Protein AF-A0A5K0W681-F1 (afdb_monomer_lite)

Structure (mmCIF, N/CA/C/O backbone):
data_AF-A0A5K0W681-F1
#
_entry.id   AF-A0A5K0W681-F1
#
loop_
_atom_site.group_PDB
_atom_site.id
_atom_site.type_symbol
_atom_site.label_atom_id
_atom_site.label_alt_id
_atom_site.label_comp_id
_atom_site.label_asym_id
_atom_site.label_entity_id
_atom_site.label_seq_id
_atom_site.pdbx_PDB_ins_code
_atom_site.Cartn_x
_atom_site.Cartn_y
_atom_site.Cartn_z
_atom_site.occupancy
_atom_site.B_iso_or_equiv
_atom_site.auth_seq_id
_atom_site.auth_comp_id
_atom_site.auth_asym_id
_atom_site.auth_atom_id
_atom_site.pdbx_PDB_model_num
ATOM 1 N N . LEU A 1 1 ? 12.602 0.695 -18.397 1.00 69.19 1 LEU A N 1
ATOM 2 C CA . LEU A 1 1 ? 12.225 0.514 -16.973 1.00 69.19 1 LEU A CA 1
ATOM 3 C C . LEU A 1 1 ? 11.852 1.821 -16.267 1.00 69.19 1 LEU A C 1
ATOM 5 O O . LEU A 1 1 ? 11.100 1.738 -15.310 1.00 69.19 1 LEU A O 1
ATOM 9 N N . LEU A 1 2 ? 12.284 2.995 -16.755 1.00 83.75 2 LEU A N 1
ATOM 10 C CA . LEU A 1 2 ? 11.971 4.316 -16.179 1.00 83.75 2 LEU A CA 1
ATOM 11 C C . LEU A 1 2 ? 10.477 4.505 -15.826 1.00 83.75 2 LEU A C 1
ATOM 13 O O . LEU A 1 2 ? 10.132 4.770 -14.680 1.00 83.75 2 LEU A O 1
ATOM 17 N N . ASN A 1 3 ? 9.583 4.208 -16.775 1.00 86.25 3 ASN A N 1
ATOM 18 C CA . ASN A 1 3 ? 8.132 4.368 -16.604 1.00 86.25 3 ASN A CA 1
ATOM 19 C C . ASN A 1 3 ? 7.521 3.518 -15.475 1.00 86.25 3 ASN A C 1
ATOM 21 O O . ASN A 1 3 ? 6.494 3.895 -14.917 1.00 86.25 3 ASN A O 1
ATOM 25 N N . VAL A 1 4 ? 8.123 2.372 -15.134 1.00 91.81 4 VAL A N 1
ATOM 26 C CA . VAL A 1 4 ? 7.598 1.502 -14.068 1.00 91.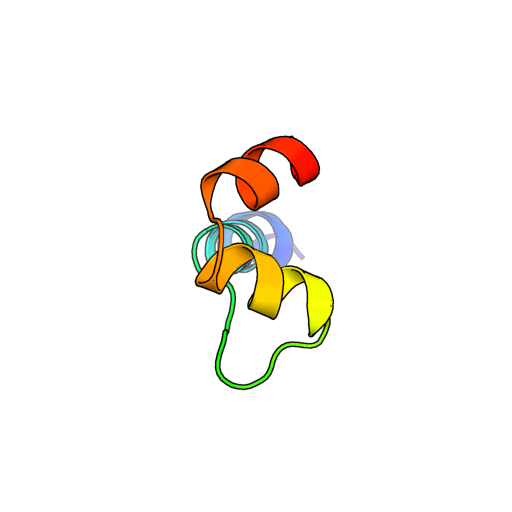81 4 VAL A CA 1
ATOM 27 C C . VAL A 1 4 ? 7.756 2.186 -12.712 1.00 91.81 4 VAL A C 1
ATOM 29 O O . VAL A 1 4 ? 6.823 2.204 -11.917 1.00 91.81 4 VAL A O 1
ATOM 32 N N . PHE A 1 5 ? 8.919 2.784 -12.464 1.00 92.50 5 PHE A N 1
ATOM 33 C CA . PHE A 1 5 ? 9.235 3.390 -11.174 1.00 92.50 5 PHE A CA 1
ATOM 34 C C . PHE A 1 5 ? 8.764 4.840 -11.064 1.00 92.50 5 PHE A C 1
ATOM 36 O O . PHE A 1 5 ? 8.353 5.252 -9.986 1.00 92.50 5 PHE A O 1
ATOM 43 N N . GLU A 1 6 ? 8.789 5.601 -12.159 1.00 91.69 6 GLU A N 1
ATOM 44 C CA . GLU A 1 6 ? 8.447 7.030 -12.126 1.00 91.69 6 GLU A CA 1
ATOM 45 C C . GLU A 1 6 ? 6.955 7.307 -12.323 1.00 91.69 6 GLU A C 1
ATOM 47 O O . GLU A 1 6 ? 6.457 8.328 -11.859 1.00 91.69 6 GLU A O 1
ATOM 52 N N . VAL A 1 7 ? 6.229 6.408 -12.995 1.00 90.25 7 VAL A N 1
ATOM 53 C CA . VAL A 1 7 ? 4.818 6.634 -13.342 1.00 90.25 7 VAL A CA 1
ATOM 54 C C . VAL A 1 7 ? 3.929 5.554 -12.744 1.00 90.25 7 VAL A C 1
ATOM 56 O O . VAL A 1 7 ? 3.026 5.862 -11.970 1.00 90.25 7 VAL A O 1
ATOM 59 N N . PHE A 1 8 ? 4.201 4.285 -13.049 1.00 90.81 8 PHE A N 1
ATOM 60 C CA . PHE A 1 8 ? 3.281 3.201 -12.708 1.00 90.81 8 PHE A CA 1
ATOM 61 C C . PHE A 1 8 ? 3.181 2.943 -11.199 1.00 90.81 8 PHE A C 1
ATOM 63 O O . PHE A 1 8 ? 2.080 2.937 -10.654 1.00 90.81 8 PHE A O 1
ATOM 70 N N . LEU A 1 9 ? 4.308 2.752 -10.505 1.00 91.94 9 LEU A N 1
ATOM 71 C CA . LEU A 1 9 ? 4.295 2.457 -9.069 1.00 91.94 9 LEU A CA 1
ATOM 72 C C . LEU A 1 9 ? 3.730 3.608 -8.220 1.00 91.94 9 LEU A C 1
ATOM 74 O O . LEU A 1 9 ? 2.884 3.324 -7.373 1.00 91.94 9 LEU A O 1
ATOM 78 N N . PRO A 1 10 ? 4.095 4.888 -8.441 1.00 93.31 10 PRO A N 1
ATOM 79 C CA . PRO A 1 10 ? 3.481 5.992 -7.708 1.00 93.31 10 PRO A CA 1
ATOM 80 C C . PRO A 1 10 ? 1.964 6.046 -7.902 1.00 93.31 10 PRO A C 1
ATOM 82 O O . PRO A 1 10 ? 1.225 6.179 -6.931 1.00 93.31 10 PRO A O 1
ATOM 85 N N . GLN A 1 11 ? 1.486 5.882 -9.139 1.00 90.88 11 GLN A N 1
ATOM 86 C CA . GLN A 1 11 ? 0.051 5.875 -9.426 1.00 90.88 11 GLN A CA 1
ATOM 87 C C . GLN A 1 11 ? -0.666 4.699 -8.757 1.00 90.88 11 GLN A C 1
ATOM 89 O O . GLN A 1 11 ? -1.701 4.905 -8.126 1.00 90.88 11 GLN A O 1
ATOM 94 N N . LEU A 1 12 ? -0.106 3.489 -8.844 1.00 90.25 12 LEU A N 1
ATOM 95 C CA . LEU A 1 12 ? -0.690 2.286 -8.250 1.00 90.25 12 LEU A CA 1
ATOM 96 C C . LEU A 1 12 ? -0.760 2.362 -6.719 1.00 90.25 12 LEU A C 1
ATOM 98 O O . LEU A 1 12 ? -1.744 1.928 -6.129 1.00 90.25 12 LEU A O 1
ATOM 102 N N . LEU A 1 13 ? 0.274 2.902 -6.070 1.00 88.94 13 LEU A N 1
ATOM 103 C CA . LEU A 1 13 ? 0.323 3.015 -4.609 1.00 88.94 13 LEU A CA 1
ATOM 104 C C . LEU A 1 13 ? -0.628 4.095 -4.076 1.00 88.94 13 LEU A C 1
ATOM 106 O O . LEU A 1 13 ? -1.171 3.942 -2.985 1.00 88.94 13 LEU A O 1
ATOM 110 N N . LEU A 1 14 ? -0.847 5.169 -4.841 1.00 86.44 14 LEU A N 1
ATOM 111 C CA . LEU A 1 14 ? -1.803 6.225 -4.489 1.00 86.44 14 LEU A CA 1
ATOM 112 C C . LEU A 1 14 ? -3.256 5.807 -4.748 1.00 86.44 14 LEU A C 1
ATOM 114 O O . LEU A 1 14 ? -4.155 6.220 -4.016 1.00 86.44 14 LEU A O 1
ATOM 118 N N . TYR A 1 15 ? -3.479 4.984 -5.773 1.00 84.19 15 TYR A N 1
ATOM 119 C CA . TYR A 1 15 ? -4.799 4.529 -6.198 1.00 84.19 15 TYR A CA 1
ATOM 120 C C . TYR A 1 15 ? -4.776 3.019 -6.456 1.00 84.19 15 TYR A C 1
ATOM 122 O O . TYR A 1 15 ? -4.748 2.583 -7.612 1.00 84.19 15 TYR A O 1
ATOM 130 N N . PRO A 1 16 ? -4.775 2.199 -5.389 1.00 80.75 16 PRO A N 1
ATOM 131 C CA . PRO A 1 16 ? -4.812 0.754 -5.547 1.00 80.75 16 PRO A CA 1
ATOM 132 C C . PRO A 1 16 ? -6.118 0.345 -6.225 1.00 80.75 16 PRO A C 1
ATOM 134 O O . PRO A 1 16 ? -7.155 0.963 -5.993 1.00 80.75 16 PRO A O 1
ATOM 137 N N . ASN A 1 17 ? -6.079 -0.706 -7.046 1.00 81.38 17 ASN A N 1
ATOM 138 C CA . ASN A 1 17 ? -7.275 -1.229 -7.699 1.00 81.38 17 ASN A CA 1
ATOM 139 C C . ASN A 1 17 ? -8.100 -2.083 -6.711 1.00 81.38 17 ASN A C 1
ATOM 141 O O . ASN A 1 17 ? -7.659 -3.182 -6.365 1.00 81.38 17 ASN A O 1
ATOM 145 N N . PRO A 1 18 ? -9.286 -1.630 -6.258 1.00 71.19 18 PRO A N 1
ATOM 146 C CA . PRO A 1 18 ? -10.063 -2.354 -5.259 1.00 71.19 18 PRO A CA 1
ATOM 147 C C . PRO A 1 18 ? -11.001 -3.405 -5.872 1.00 71.19 18 PRO A C 1
ATOM 149 O O . PRO A 1 18 ? -11.557 -4.209 -5.131 1.00 71.19 18 PRO A O 1
ATOM 152 N N . THR A 1 19 ? -11.217 -3.396 -7.195 1.00 76.75 19 THR A N 1
ATOM 153 C CA . THR A 1 19 ? -12.153 -4.321 -7.861 1.00 76.75 19 THR A CA 1
ATOM 154 C C . THR A 1 19 ? -11.563 -5.709 -8.076 1.00 76.75 19 THR A C 1
ATOM 156 O O . THR A 1 19 ? -12.319 -6.665 -8.217 1.00 76.75 19 THR A O 1
ATOM 159 N N . ASP A 1 20 ? -10.234 -5.819 -8.057 1.00 82.56 20 ASP A N 1
ATOM 160 C CA . ASP A 1 20 ? -9.511 -7.086 -8.157 1.00 82.56 20 ASP A CA 1
ATOM 161 C C . ASP A 1 20 ? -8.249 -7.057 -7.271 1.00 82.56 20 ASP A C 1
ATOM 163 O O . ASP A 1 20 ? -7.131 -6.834 -7.751 1.00 82.56 20 ASP A O 1
ATOM 167 N N . PRO A 1 21 ? -8.411 -7.163 -5.939 1.00 86.56 21 PRO A N 1
ATOM 168 C CA . PRO A 1 21 ? -7.295 -7.023 -5.023 1.00 86.56 21 PRO A CA 1
ATOM 169 C C . PRO A 1 21 ? -6.471 -8.312 -4.951 1.00 86.56 21 PRO A C 1
ATOM 171 O O . PRO A 1 21 ? -6.940 -9.338 -4.461 1.00 86.56 21 PRO A O 1
ATOM 174 N N . LEU A 1 22 ? -5.186 -8.222 -5.305 1.00 89.75 22 LEU A N 1
ATOM 175 C CA . LEU A 1 22 ? -4.225 -9.317 -5.097 1.00 89.75 22 LEU A CA 1
ATOM 176 C C . LEU A 1 22 ? -3.974 -9.614 -3.608 1.00 89.75 22 LEU A C 1
ATOM 178 O O . LEU A 1 22 ? -3.590 -10.724 -3.249 1.00 89.75 22 LEU A O 1
ATOM 182 N N . ASN A 1 23 ? -4.183 -8.620 -2.740 1.00 91.75 23 ASN A N 1
ATOM 183 C CA . ASN A 1 23 ? -4.123 -8.762 -1.289 1.00 91.75 23 ASN A CA 1
ATOM 184 C C . ASN A 1 23 ? -5.485 -8.394 -0.689 1.00 91.75 23 ASN A C 1
ATOM 186 O O . ASN A 1 23 ? -5.759 -7.228 -0.390 1.00 91.75 23 ASN A O 1
ATOM 190 N N . SER A 1 24 ? -6.350 -9.399 -0.542 1.00 90.62 24 SER A N 1
ATOM 191 C CA . SER A 1 24 ? -7.725 -9.213 -0.066 1.00 90.62 24 SER A CA 1
ATOM 192 C C . SER A 1 24 ? -7.793 -8.663 1.364 1.00 90.62 24 SER A C 1
ATOM 194 O O . SER A 1 24 ? -8.709 -7.899 1.676 1.00 90.62 24 SER A O 1
ATOM 196 N N . ASP A 1 25 ? -6.811 -8.980 2.213 1.00 91.94 25 ASP A N 1
ATOM 197 C CA . ASP A 1 25 ? -6.740 -8.482 3.591 1.00 91.94 25 ASP A CA 1
ATOM 198 C C . ASP A 1 25 ? -6.423 -6.987 3.628 1.00 91.94 25 ASP A C 1
ATOM 200 O O . ASP A 1 25 ? -7.083 -6.224 4.334 1.00 91.94 25 ASP A O 1
ATOM 204 N N . ALA A 1 26 ? -5.438 -6.551 2.837 1.00 90.75 26 ALA A N 1
ATOM 205 C CA . ALA A 1 26 ? -5.076 -5.142 2.709 1.00 90.75 26 ALA A CA 1
ATOM 206 C C . ALA A 1 26 ? -6.239 -4.314 2.146 1.00 90.75 26 ALA A C 1
ATOM 208 O O . ALA A 1 26 ? -6.551 -3.256 2.690 1.00 90.75 26 ALA A O 1
ATOM 209 N N . ALA A 1 27 ? -6.919 -4.819 1.110 1.00 90.75 27 ALA A N 1
ATOM 210 C CA . ALA A 1 27 ? -8.088 -4.163 0.531 1.00 90.75 27 ALA A CA 1
ATOM 211 C C . ALA A 1 27 ? -9.243 -4.057 1.540 1.00 90.75 27 ALA A C 1
ATOM 213 O O . ALA A 1 27 ? -9.804 -2.980 1.735 1.00 90.75 27 ALA A O 1
ATOM 214 N N . SER A 1 28 ? -9.549 -5.149 2.248 1.00 92.50 28 SER A N 1
ATOM 215 C CA . SER A 1 28 ? -10.591 -5.157 3.281 1.00 92.50 28 SER A CA 1
ATOM 216 C C . SER A 1 28 ? -10.275 -4.188 4.420 1.00 92.50 28 SER A C 1
ATOM 218 O O . SER A 1 28 ? -11.168 -3.481 4.886 1.00 92.50 28 SER A O 1
ATOM 220 N N . LEU A 1 29 ? -9.013 -4.135 4.859 1.00 92.75 29 LEU A N 1
ATOM 221 C CA . LEU A 1 29 ? -8.567 -3.221 5.906 1.00 92.75 29 LEU A CA 1
ATOM 222 C C . LEU A 1 29 ? -8.662 -1.761 5.450 1.00 92.75 29 LEU A C 1
ATOM 224 O O . LEU A 1 29 ? -9.247 -0.952 6.158 1.00 92.75 29 LEU A O 1
ATOM 228 N N . MET A 1 30 ? -8.182 -1.438 4.247 1.00 90.06 30 MET A N 1
ATOM 229 C CA . MET A 1 30 ? -8.274 -0.091 3.676 1.00 90.06 30 MET A CA 1
ATOM 230 C C . MET A 1 30 ? -9.726 0.402 3.560 1.00 90.06 30 MET A C 1
ATOM 232 O O . MET A 1 30 ? -9.993 1.574 3.820 1.00 90.06 30 MET A O 1
ATOM 236 N N . MET A 1 31 ? -10.666 -0.479 3.189 1.00 89.88 31 MET A N 1
ATOM 237 C CA . MET A 1 31 ? -12.089 -0.136 3.053 1.00 89.88 31 MET A CA 1
ATOM 238 C C . MET A 1 31 ? -12.812 0.014 4.398 1.00 89.88 31 MET A C 1
ATOM 240 O O . MET A 1 31 ? -13.735 0.818 4.501 1.00 89.88 31 MET A O 1
ATOM 244 N N . ARG A 1 32 ? -12.436 -0.774 5.414 1.00 93.75 32 ARG A N 1
ATOM 245 C CA . ARG A 1 32 ? -13.111 -0.794 6.725 1.00 93.75 32 ARG A CA 1
ATOM 246 C C . ARG A 1 32 ? -12.517 0.198 7.722 1.00 93.75 32 ARG A C 1
ATOM 248 O O . ARG A 1 32 ? -13.266 0.835 8.453 1.00 93.75 32 ARG A O 1
ATOM 255 N N . ASP A 1 33 ? -11.192 0.304 7.760 1.00 95.06 33 ASP A N 1
ATOM 256 C CA . ASP A 1 33 ? -10.441 1.143 8.691 1.00 95.06 33 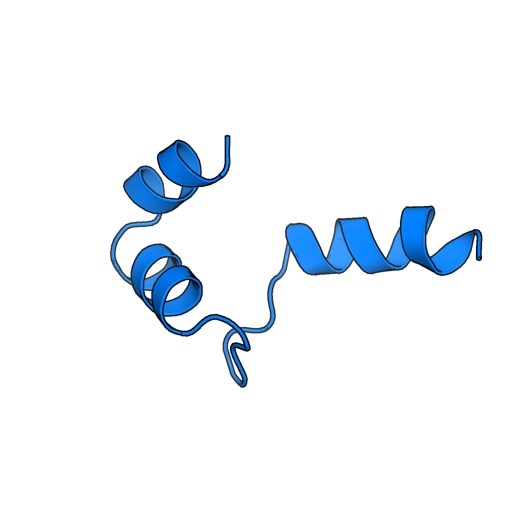ASP A CA 1
ATOM 257 C C . ASP A 1 33 ? -9.178 1.687 8.012 1.00 95.06 33 ASP A C 1
ATOM 259 O O . ASP A 1 33 ? -8.072 1.138 8.097 1.00 95.06 33 ASP A O 1
ATOM 263 N N . LYS A 1 34 ? -9.360 2.817 7.324 1.00 91.19 34 LYS A N 1
ATOM 264 C CA . LYS A 1 34 ? -8.277 3.503 6.622 1.00 91.19 34 LYS A CA 1
ATOM 265 C C . LYS A 1 34 ? -7.158 3.948 7.573 1.00 91.19 34 LYS A C 1
ATOM 267 O O . LYS A 1 34 ? -5.998 3.932 7.177 1.00 91.19 34 LYS A O 1
ATOM 272 N N . GLN A 1 35 ? -7.469 4.307 8.819 1.00 95.69 35 GLN A N 1
ATOM 273 C CA . GLN A 1 35 ? -6.460 4.778 9.769 1.00 95.69 35 GLN A CA 1
ATOM 274 C C . GLN A 1 35 ? -5.539 3.632 10.210 1.00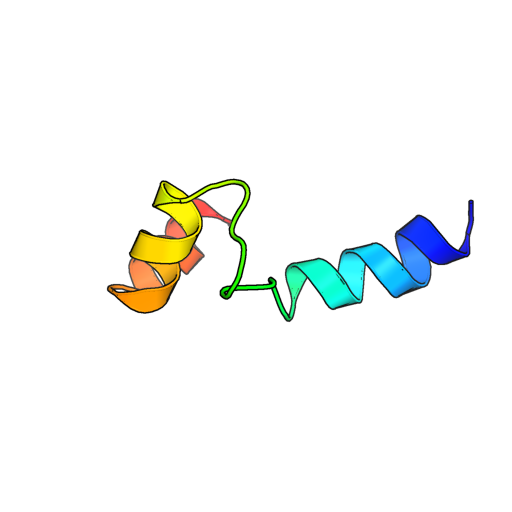 95.69 35 GLN A C 1
ATOM 276 O O . GLN A 1 35 ? -4.319 3.792 10.237 1.00 95.69 35 GLN A O 1
ATOM 281 N N . GLN A 1 36 ? -6.104 2.462 10.518 1.00 95.81 36 GLN A N 1
ATOM 282 C CA . GLN A 1 36 ? -5.314 1.271 10.828 1.00 95.81 36 GLN A CA 1
ATOM 283 C C . GLN A 1 36 ? -4.516 0.796 9.606 1.00 95.81 36 GLN A C 1
ATOM 285 O O . GLN A 1 36 ? -3.359 0.395 9.746 1.00 95.81 36 GLN A O 1
ATOM 290 N N . PHE A 1 37 ? -5.096 0.881 8.403 1.00 93.12 37 PHE A N 1
ATOM 291 C CA . PHE A 1 37 ? -4.362 0.625 7.165 1.00 93.12 37 PHE A CA 1
ATOM 292 C C . PHE A 1 37 ? -3.138 1.546 7.034 1.00 93.12 37 PHE A C 1
ATOM 294 O O . PHE A 1 37 ? -2.030 1.050 6.853 1.00 93.12 37 PHE A O 1
ATOM 301 N N . GLU A 1 38 ? -3.314 2.862 7.198 1.00 92.31 38 GLU A N 1
ATOM 302 C CA . GLU A 1 38 ? -2.235 3.859 7.117 1.00 92.31 38 GLU A CA 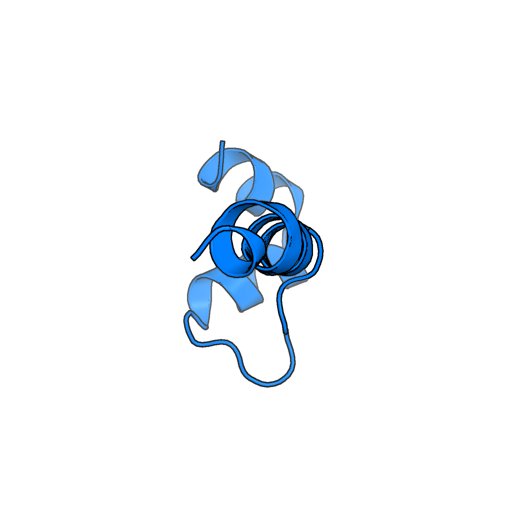1
ATOM 303 C C . GLU A 1 38 ? -1.124 3.615 8.155 1.00 92.31 38 GLU A C 1
ATOM 305 O O . GLU A 1 38 ? 0.052 3.794 7.849 1.00 92.31 38 GLU A O 1
ATOM 310 N N . GLN A 1 39 ? -1.465 3.147 9.360 1.00 95.75 39 GLN A N 1
ATOM 311 C CA . GLN A 1 39 ? -0.475 2.751 10.372 1.00 95.75 39 GLN A CA 1
ATOM 312 C C . GLN A 1 39 ? 0.319 1.500 9.979 1.00 95.75 39 GLN A C 1
ATOM 314 O O . GLN A 1 39 ? 1.484 1.387 10.341 1.00 95.75 39 GLN A O 1
ATOM 319 N N . LYS A 1 40 ? -0.306 0.563 9.259 1.00 91.44 40 LYS A N 1
ATOM 320 C CA . LYS A 1 40 ? 0.312 -0.699 8.836 1.00 91.44 40 LYS A CA 1
ATOM 321 C C . LYS A 1 40 ? 1.239 -0.541 7.626 1.00 91.44 40 LYS A C 1
ATOM 323 O O . LYS A 1 40 ? 2.134 -1.365 7.459 1.00 91.44 40 LYS A O 1
ATOM 328 N N . VAL A 1 41 ? 0.991 0.453 6.769 1.00 89.44 41 VAL A N 1
ATOM 329 C CA . VAL A 1 41 ? 1.771 0.694 5.537 1.00 89.44 41 VAL A CA 1
ATOM 330 C C . VAL A 1 41 ? 2.852 1.772 5.672 1.00 89.44 41 VAL A C 1
ATOM 332 O O . VAL A 1 41 ? 3.646 1.921 4.744 1.00 89.44 41 VAL A O 1
ATOM 335 N N . ARG A 1 42 ? 2.876 2.528 6.780 1.00 82.06 42 ARG A N 1
ATOM 336 C CA . ARG A 1 42 ? 4.024 3.377 7.151 1.00 82.06 42 ARG A CA 1
ATOM 337 C C . ARG A 1 42 ? 5.227 2.529 7.536 1.00 82.06 42 ARG A C 1
ATOM 339 O O . ARG A 1 42 ? 6.345 2.996 7.229 1.00 82.06 42 ARG A O 1
#

Organism: NCBI:txid210225

Sequence (42 aa):
LLNVFEVFLPQLLLYPNPTDPLNSDAASLMMRDKQQFEQKVR

InterPro domains:
  IPR000608 Ubiquitin-conjugating (UBC), catalytic core domain [PF00179] (4-42)
  IPR000608 Ubiq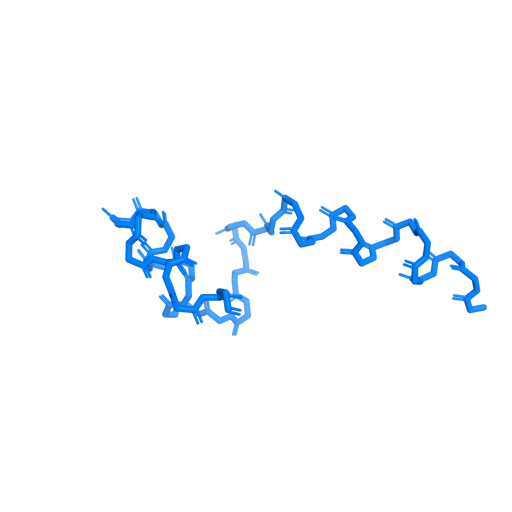uitin-conjuga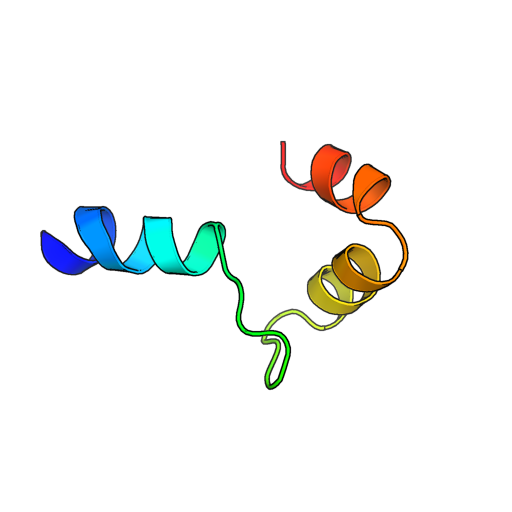ting (UBC), catalytic core domain [PS50127] (1-42)
  IPR016135 Ubiquitin-conjugating enzyme/RWD-like [G3DSA:3.10.110.10] (1-42)
  IPR016135 Ubiquitin-conjugating enzyme/RWD-like [SSF54495] (2-42)

Foldseek 3Di:
DCCCVPPVVVVCVVPPDLVDDPDVPLSVCCVPPVPVSVVVVD

Secondary structure (DSSP, 8-state):
-HHIIIIIHHHHHHS--SSS-SSHHHHHHHHH-HHHHHHHH-

Radius of gyration: 11.75 Å; chains: 1; bounding box: 25×16×28 Å

pLDDT: mean 88.76, std 5.97, range [69.19, 95.81]